Protein AF-A0A2D9QWP2-F1 (afdb_monomer_lite)

Radius of gyration: 15.66 Å; chains: 1; bounding box: 35×34×34 Å

Structure (mmCIF, N/CA/C/O backbone):
data_AF-A0A2D9QWP2-F1
#
_entry.id   AF-A0A2D9QWP2-F1
#
loop_
_atom_site.group_PDB
_atom_site.id
_atom_site.type_symbol
_atom_site.label_atom_id
_atom_site.label_alt_id
_atom_site.label_comp_id
_atom_site.label_asym_id
_atom_site.label_entity_id
_atom_site.label_seq_id
_atom_site.pdbx_PDB_ins_code
_atom_site.Cartn_x
_atom_site.Cartn_y
_atom_site.Cartn_z
_atom_site.occupancy
_atom_site.B_iso_or_equiv
_atom_site.auth_seq_id
_atom_site.auth_comp_id
_atom_site.auth_asym_id
_atom_site.auth_atom_id
_atom_site.pdbx_PDB_model_num
ATOM 1 N N . MET A 1 1 ? -8.986 4.846 -5.001 1.00 83.00 1 MET A N 1
ATOM 2 C CA . MET A 1 1 ? -9.003 3.377 -4.794 1.00 83.00 1 MET A CA 1
ATOM 3 C C . MET A 1 1 ? -7.663 2.951 -4.188 1.00 83.00 1 MET A C 1
ATOM 5 O O . MET A 1 1 ? -6.701 3.686 -4.352 1.00 83.00 1 MET A O 1
ATOM 9 N N . TYR A 1 2 ? -7.555 1.815 -3.482 1.00 88.69 2 TYR A N 1
ATOM 10 C CA . TYR A 1 2 ? -6.269 1.386 -2.882 1.00 88.69 2 TYR A CA 1
ATOM 11 C C . TYR A 1 2 ? -5.169 1.102 -3.921 1.00 88.69 2 TYR A C 1
ATOM 13 O O . TYR A 1 2 ? -3.990 1.245 -3.620 1.00 88.69 2 TYR A O 1
ATOM 21 N N . ILE A 1 3 ? -5.555 0.758 -5.152 1.00 91.12 3 ILE A N 1
ATOM 22 C CA . ILE A 1 3 ? -4.635 0.627 -6.290 1.00 91.12 3 ILE A CA 1
ATOM 23 C C . ILE A 1 3 ? -4.000 1.984 -6.626 1.00 91.12 3 ILE A C 1
ATOM 25 O O . ILE A 1 3 ? -2.787 2.066 -6.766 1.00 91.12 3 ILE A O 1
ATOM 29 N N . ASP A 1 4 ? -4.787 3.063 -6.653 1.00 93.50 4 ASP A N 1
ATOM 30 C CA . ASP A 1 4 ? -4.249 4.405 -6.909 1.00 93.50 4 ASP A CA 1
ATOM 31 C C . ASP A 1 4 ? -3.271 4.830 -5.807 1.00 93.50 4 ASP A C 1
ATOM 33 O O . ASP A 1 4 ? -2.252 5.451 -6.090 1.00 93.50 4 ASP A O 1
ATOM 37 N N . LEU A 1 5 ? -3.566 4.478 -4.548 1.00 92.38 5 LEU A N 1
ATOM 38 C CA . LEU A 1 5 ? -2.676 4.737 -3.414 1.00 92.38 5 LEU A CA 1
ATOM 39 C C . LEU A 1 5 ? -1.351 3.977 -3.573 1.00 92.38 5 LEU A C 1
ATOM 41 O O . LEU A 1 5 ? -0.286 4.566 -3.423 1.00 92.38 5 LEU A O 1
ATOM 45 N N . PHE A 1 6 ? -1.418 2.696 -3.949 1.00 92.25 6 PHE A N 1
ATOM 46 C CA . PHE A 1 6 ? -0.246 1.871 -4.248 1.00 92.25 6 PHE A CA 1
ATOM 47 C C . PHE A 1 6 ? 0.611 2.480 -5.366 1.00 92.25 6 PHE A C 1
ATOM 49 O O . PHE A 1 6 ? 1.826 2.605 -5.218 1.00 92.25 6 PHE A O 1
ATOM 56 N N . ASP A 1 7 ? -0.008 2.879 -6.479 1.00 93.38 7 ASP A N 1
ATOM 57 C CA . ASP A 1 7 ? 0.716 3.440 -7.620 1.00 93.38 7 ASP A CA 1
ATOM 58 C C . ASP A 1 7 ? 1.342 4.797 -7.298 1.00 93.38 7 ASP A C 1
ATOM 60 O O . ASP A 1 7 ? 2.483 5.054 -7.687 1.00 93.38 7 ASP A O 1
ATOM 64 N N . GLN A 1 8 ? 0.640 5.649 -6.547 1.00 93.88 8 GLN A N 1
ATOM 65 C CA . GLN A 1 8 ? 1.171 6.938 -6.109 1.00 93.88 8 GLN A CA 1
ATOM 66 C C . GLN A 1 8 ? 2.355 6.780 -5.158 1.00 93.88 8 GLN A C 1
ATOM 68 O O . GLN A 1 8 ? 3.351 7.488 -5.312 1.00 93.88 8 GLN A O 1
ATOM 73 N N . ASP A 1 9 ? 2.260 5.865 -4.195 1.00 94.31 9 ASP A N 1
ATOM 74 C CA . ASP A 1 9 ? 3.352 5.561 -3.275 1.00 94.31 9 ASP A CA 1
ATOM 75 C C . ASP A 1 9 ? 4.585 5.070 -4.041 1.00 94.31 9 ASP A C 1
ATOM 77 O O . ASP A 1 9 ? 5.685 5.601 -3.879 1.00 94.31 9 ASP A O 1
ATOM 81 N N . ARG A 1 10 ? 4.378 4.148 -4.988 1.00 92.75 10 ARG A N 1
ATOM 82 C CA . ARG A 1 10 ? 5.438 3.613 -5.849 1.00 92.75 10 ARG A CA 1
ATOM 83 C C . ARG A 1 10 ? 6.103 4.682 -6.707 1.00 92.75 10 ARG A C 1
ATOM 85 O O . ARG A 1 10 ? 7.318 4.659 -6.873 1.00 92.75 10 ARG A O 1
ATOM 92 N N . GLN A 1 11 ? 5.330 5.614 -7.258 1.00 93.06 11 GLN A N 1
ATOM 93 C CA . GLN A 1 11 ? 5.867 6.703 -8.077 1.00 93.06 11 GLN A CA 1
ATOM 94 C C . GLN A 1 11 ? 6.645 7.730 -7.248 1.00 93.06 11 GLN A C 1
ATOM 96 O O . GLN A 1 11 ? 7.691 8.200 -7.687 1.00 93.06 11 GLN A O 1
ATOM 101 N N . LYS A 1 12 ? 6.151 8.084 -6.055 1.00 92.00 12 LYS A N 1
ATOM 102 C CA . LYS A 1 12 ? 6.762 9.114 -5.199 1.00 92.00 12 LYS A CA 1
ATOM 103 C C . LYS A 1 12 ? 7.978 8.601 -4.435 1.00 92.00 12 LYS A C 1
ATOM 105 O O . LYS A 1 12 ? 8.944 9.336 -4.256 1.00 92.00 12 LYS A O 1
ATOM 110 N N . LEU A 1 13 ? 7.912 7.359 -3.964 1.00 90.69 13 LEU A N 1
ATOM 111 C CA . LEU A 1 13 ? 8.842 6.780 -2.996 1.00 90.69 13 LEU A CA 1
ATOM 112 C C . LEU A 1 13 ? 9.483 5.485 -3.494 1.00 90.69 13 LEU A C 1
ATOM 114 O O . LEU A 1 13 ? 10.001 4.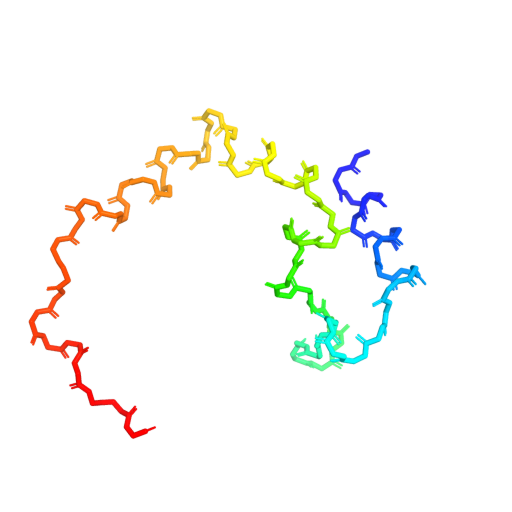728 -2.676 1.00 90.69 13 LEU A O 1
ATOM 118 N N . GLY A 1 14 ? 9.508 5.250 -4.813 1.00 83.06 14 GLY A N 1
ATOM 119 C CA . GLY A 1 14 ? 10.058 4.065 -5.498 1.00 83.06 14 GLY A CA 1
ATOM 120 C C . GLY A 1 14 ? 11.553 3.776 -5.288 1.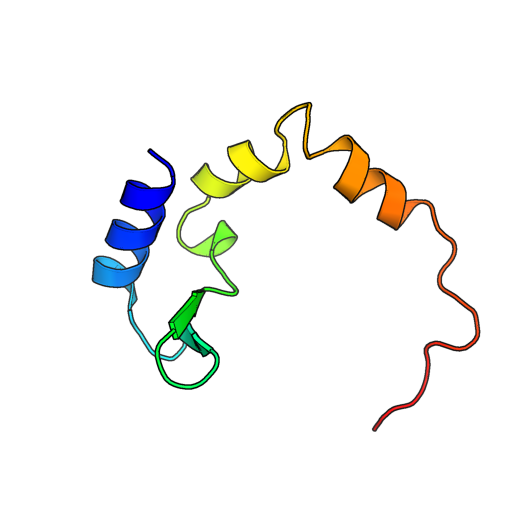00 83.06 14 GLY A C 1
ATOM 121 O O . GLY A 1 14 ? 12.178 3.094 -6.096 1.00 83.06 14 GLY A O 1
ATOM 122 N N . SER A 1 15 ? 12.141 4.301 -4.217 1.00 85.69 15 SER A N 1
ATOM 123 C CA . SER A 1 15 ? 13.460 3.962 -3.715 1.00 85.69 15 SER A CA 1
ATOM 124 C C . SER A 1 15 ? 13.567 2.461 -3.398 1.00 85.69 15 SER A C 1
ATOM 126 O O . SER A 1 15 ? 12.669 1.910 -2.748 1.00 85.69 15 SER A O 1
ATOM 128 N N . PRO A 1 16 ? 14.699 1.814 -3.735 1.00 85.06 16 PRO A N 1
ATOM 129 C CA . PRO A 1 16 ? 14.975 0.413 -3.398 1.00 85.06 16 PRO A CA 1
ATOM 130 C C . PRO A 1 16 ? 14.923 0.088 -1.897 1.00 85.06 16 PRO A C 1
ATOM 132 O O . PRO A 1 16 ? 14.808 -1.079 -1.525 1.00 85.06 16 PRO A O 1
ATOM 135 N N . ASN A 1 17 ? 15.021 1.106 -1.034 1.00 87.00 17 ASN A N 1
ATOM 136 C CA . ASN A 1 17 ? 14.948 0.947 0.421 1.00 87.00 17 ASN A CA 1
ATOM 137 C C . ASN A 1 17 ? 13.526 0.655 0.920 1.00 87.00 17 ASN A C 1
ATOM 139 O O . ASN A 1 17 ? 13.359 0.106 2.003 1.00 87.00 17 ASN A O 1
ATOM 143 N N . LEU A 1 18 ? 12.511 1.055 0.152 1.00 89.94 18 LEU A N 1
ATOM 144 C CA . LEU A 1 18 ? 11.099 0.908 0.510 1.00 89.94 18 LEU A CA 1
ATOM 145 C C . LEU A 1 18 ? 10.417 -0.114 -0.400 1.00 89.94 18 LEU A C 1
ATOM 147 O O . LEU A 1 18 ? 9.652 -0.958 0.068 1.00 89.94 18 LEU A O 1
ATOM 151 N N . TRP A 1 19 ? 10.739 -0.057 -1.692 1.00 92.56 19 TRP A N 1
ATOM 152 C CA . TRP A 1 19 ? 10.180 -0.899 -2.737 1.00 92.56 19 TRP A CA 1
ATOM 153 C C . TRP A 1 19 ? 11.187 -1.960 -3.169 1.00 92.56 19 TRP A C 1
ATOM 155 O O . TRP A 1 19 ? 12.173 -1.675 -3.846 1.00 92.56 19 TRP A O 1
ATOM 165 N N . HIS A 1 20 ? 10.918 -3.207 -2.798 1.00 90.94 20 HIS A N 1
ATOM 166 C CA . HIS A 1 20 ? 11.806 -4.335 -3.050 1.00 90.94 20 HIS A CA 1
ATOM 167 C C . HIS A 1 20 ? 11.303 -5.195 -4.216 1.00 90.94 20 HIS A C 1
ATOM 169 O O . HIS A 1 20 ? 10.088 -5.378 -4.354 1.00 90.94 20 HIS A O 1
ATOM 175 N N . PRO A 1 21 ? 12.201 -5.783 -5.027 1.00 91.88 21 PRO A N 1
ATOM 176 C CA . PRO A 1 21 ? 11.826 -6.796 -6.004 1.00 91.88 21 PRO A CA 1
ATOM 177 C C . PRO A 1 21 ? 11.096 -7.975 -5.355 1.00 91.88 21 PRO A C 1
ATOM 179 O O . PRO A 1 21 ? 11.427 -8.418 -4.253 1.00 91.88 21 PRO A O 1
ATOM 182 N N . PHE A 1 22 ? 10.106 -8.502 -6.063 1.00 91.06 22 PHE A N 1
ATOM 183 C CA . PHE A 1 22 ? 9.357 -9.687 -5.687 1.00 91.06 22 PHE A CA 1
ATOM 184 C C . PHE A 1 22 ? 9.171 -10.583 -6.912 1.00 91.06 22 PHE A C 1
ATOM 186 O O . PHE A 1 22 ? 8.403 -10.285 -7.824 1.00 91.06 22 PHE A O 1
ATOM 193 N N . GLY A 1 23 ? 9.914 -11.686 -6.952 1.00 90.19 23 GLY A N 1
ATOM 194 C CA . GLY A 1 23 ? 10.000 -12.508 -8.156 1.00 90.19 23 GLY A CA 1
ATOM 195 C C . GLY A 1 23 ? 10.600 -11.737 -9.337 1.00 90.19 23 GLY A C 1
ATOM 196 O O . GLY A 1 23 ? 11.372 -10.798 -9.158 1.00 90.19 23 GLY A O 1
ATOM 197 N N . THR A 1 24 ? 10.257 -12.158 -10.554 1.00 91.31 24 THR A N 1
ATOM 198 C CA . THR A 1 24 ? 10.907 -11.665 -11.779 1.00 91.31 24 THR A CA 1
ATOM 199 C C . THR A 1 24 ? 10.366 -10.319 -12.267 1.00 91.31 24 THR A C 1
ATOM 201 O O . THR A 1 24 ? 11.114 -9.544 -12.853 1.00 91.31 24 THR A O 1
ATOM 204 N N . TYR A 1 25 ? 9.081 -10.028 -12.041 1.00 90.56 25 TYR A N 1
ATOM 205 C CA . TYR A 1 25 ? 8.398 -8.885 -12.671 1.00 90.56 25 TYR A CA 1
ATOM 206 C C . TYR A 1 25 ? 7.589 -8.021 -11.701 1.00 90.56 25 TYR A C 1
ATOM 208 O O . TYR A 1 25 ? 6.864 -7.131 -12.142 1.00 90.56 25 TYR A O 1
ATOM 216 N N . GLN A 1 26 ? 7.659 -8.287 -10.396 1.00 90.44 26 GLN A N 1
ATOM 217 C CA . GLN A 1 26 ? 6.872 -7.553 -9.408 1.00 90.44 26 GLN A CA 1
ATOM 218 C C . GLN A 1 26 ? 7.781 -6.835 -8.419 1.00 90.44 26 GLN A C 1
ATOM 220 O O . GLN A 1 26 ? 8.938 -7.201 -8.212 1.00 90.44 26 GLN A O 1
ATOM 225 N N . THR A 1 27 ? 7.236 -5.796 -7.799 1.00 91.69 27 THR A N 1
ATOM 226 C CA . THR A 1 27 ? 7.846 -5.100 -6.671 1.00 91.69 27 THR A CA 1
ATOM 227 C C . THR A 1 27 ? 6.815 -4.964 -5.562 1.00 91.69 27 THR A C 1
ATOM 229 O O . THR A 1 27 ? 5.610 -4.912 -5.816 1.00 91.69 27 THR A O 1
ATOM 232 N N . ARG A 1 28 ? 7.286 -4.936 -4.318 1.00 92.00 28 ARG A N 1
ATOM 233 C CA . ARG A 1 28 ? 6.451 -4.820 -3.120 1.00 92.00 28 ARG A CA 1
ATOM 234 C C . ARG A 1 28 ? 7.002 -3.750 -2.191 1.00 92.00 28 ARG A C 1
ATOM 236 O O . ARG A 1 28 ? 8.218 -3.622 -2.063 1.00 92.00 28 ARG A O 1
ATOM 243 N N . ASN A 1 29 ? 6.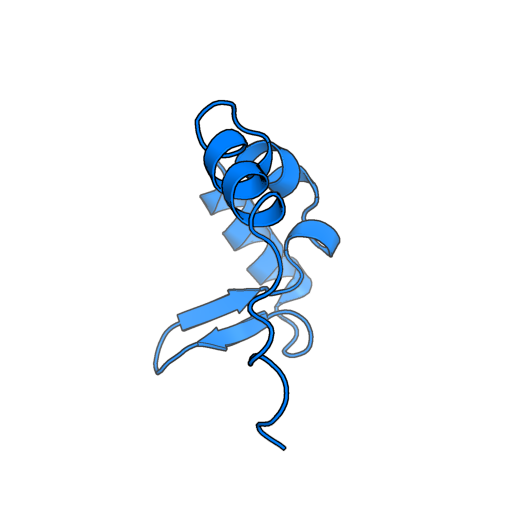114 -3.050 -1.498 1.00 92.81 29 ASN A N 1
ATOM 244 C CA . ASN A 1 29 ? 6.473 -2.171 -0.392 1.00 92.81 29 ASN A CA 1
ATOM 245 C C . ASN A 1 29 ? 6.170 -2.876 0.936 1.00 92.81 29 ASN A C 1
ATOM 247 O O . ASN A 1 29 ? 5.008 -3.120 1.258 1.00 92.81 29 ASN A O 1
ATOM 251 N N . CYS A 1 30 ? 7.208 -3.216 1.703 1.00 88.19 30 CYS A N 1
ATOM 252 C CA . CYS A 1 30 ? 7.055 -3.834 3.031 1.00 88.19 30 CYS A CA 1
ATOM 253 C C . CYS A 1 30 ? 6.789 -2.804 4.143 1.00 88.19 30 CYS A C 1
ATOM 255 O O . CYS A 1 30 ? 6.479 -3.171 5.271 1.00 88.19 30 CYS A O 1
ATOM 257 N N . HIS A 1 31 ? 6.888 -1.518 3.816 1.00 91.31 31 HIS A N 1
ATOM 258 C CA . HIS A 1 31 ? 6.709 -0.370 4.699 1.00 91.31 31 HIS A CA 1
ATOM 259 C C . HIS A 1 31 ? 5.488 0.464 4.280 1.00 91.31 31 HIS A C 1
ATOM 261 O O . HIS A 1 31 ? 5.437 1.674 4.516 1.00 91.31 31 HIS A O 1
ATOM 267 N N . ALA A 1 32 ? 4.492 -0.169 3.650 1.00 90.88 32 ALA A N 1
ATOM 268 C CA . ALA A 1 32 ? 3.313 0.507 3.114 1.00 90.88 32 ALA A CA 1
ATOM 269 C C . ALA A 1 32 ? 2.548 1.302 4.187 1.00 90.88 32 ALA A C 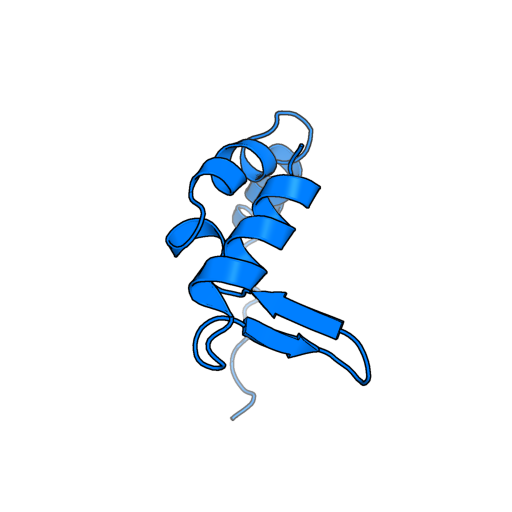1
ATOM 271 O O . ALA A 1 32 ? 2.079 2.393 3.904 1.00 90.88 32 ALA A O 1
ATOM 272 N N . LEU A 1 33 ? 2.490 0.825 5.436 1.00 92.25 33 LEU A N 1
ATOM 273 C CA . LEU A 1 33 ? 1.837 1.553 6.537 1.00 92.25 33 LEU A CA 1
ATOM 274 C C . LEU A 1 33 ? 2.622 2.779 7.027 1.00 92.25 33 LEU A C 1
ATOM 276 O O . LEU A 1 33 ? 2.041 3.667 7.641 1.00 92.25 33 LEU A O 1
ATOM 280 N N . VAL A 1 34 ? 3.931 2.832 6.769 1.00 91.50 34 VAL A N 1
ATOM 281 C CA . VAL A 1 34 ? 4.782 3.986 7.108 1.00 91.50 34 VAL A CA 1
ATOM 282 C C . VAL A 1 34 ? 4.693 5.051 6.018 1.00 91.50 34 VAL A C 1
ATOM 284 O O . VAL A 1 34 ? 4.664 6.243 6.299 1.00 91.50 34 VAL A O 1
ATOM 287 N N . THR A 1 35 ? 4.671 4.604 4.767 1.00 91.88 35 THR A N 1
ATOM 288 C CA . THR A 1 35 ? 4.756 5.455 3.572 1.00 91.88 35 THR A CA 1
ATOM 289 C C . THR A 1 35 ? 3.384 5.930 3.091 1.00 91.88 35 THR A C 1
ATOM 291 O O . THR A 1 35 ? 3.256 7.060 2.626 1.00 91.88 35 THR A O 1
ATOM 294 N N . SER A 1 36 ? 2.353 5.110 3.307 1.00 93.94 36 SER A N 1
ATOM 295 C CA . SER A 1 36 ? 0.949 5.364 2.976 1.00 93.94 36 SER A CA 1
ATOM 296 C C . SER A 1 36 ? 0.017 4.841 4.092 1.00 93.94 36 SER A C 1
ATOM 298 O O . SER A 1 36 ? -0.601 3.777 3.952 1.00 93.94 36 SER A O 1
ATOM 300 N N . PRO A 1 37 ? -0.101 5.559 5.230 1.00 93.12 37 PRO A N 1
ATOM 301 C CA . PRO A 1 37 ? -0.881 5.124 6.396 1.00 93.12 37 PRO A CA 1
ATOM 302 C C . PRO A 1 37 ? -2.362 4.849 6.111 1.00 93.12 37 PRO A C 1
ATOM 304 O O . PRO A 1 37 ? -3.019 4.137 6.864 1.00 93.12 37 PRO A O 1
ATOM 307 N N . GLU A 1 38 ? -2.915 5.362 5.013 1.00 93.50 38 GLU A N 1
ATOM 308 C CA . GLU A 1 38 ? -4.294 5.116 4.595 1.00 93.50 38 GLU A CA 1
ATOM 309 C C . GLU A 1 38 ? -4.575 3.628 4.329 1.00 93.50 38 GLU A C 1
ATOM 311 O O . GLU A 1 38 ? -5.730 3.203 4.436 1.00 93.50 38 GLU A O 1
ATOM 316 N N . PHE A 1 39 ? -3.543 2.816 4.057 1.00 92.12 39 PHE A N 1
ATOM 317 C CA . PHE A 1 39 ? -3.667 1.356 3.986 1.00 92.12 39 PHE A CA 1
ATOM 318 C C . PHE A 1 39 ? -4.104 0.714 5.309 1.00 92.12 39 PHE A C 1
ATOM 320 O O . PHE A 1 39 ? -4.684 -0.371 5.280 1.00 92.12 39 PHE A O 1
ATOM 327 N N . ASP A 1 40 ? -3.918 1.374 6.455 1.00 91.94 40 ASP A N 1
ATOM 328 C CA . ASP A 1 40 ? -4.400 0.887 7.755 1.00 91.94 40 ASP A CA 1
ATOM 329 C C . ASP A 1 40 ? -5.920 0.644 7.739 1.00 91.94 40 ASP A C 1
ATOM 331 O O . ASP A 1 40 ? -6.408 -0.338 8.298 1.00 91.94 40 ASP A O 1
ATOM 335 N N . ARG A 1 41 ? -6.677 1.447 6.979 1.00 91.12 41 ARG A N 1
ATOM 336 C CA . ARG A 1 41 ? -8.129 1.260 6.815 1.00 91.12 41 ARG A CA 1
ATOM 337 C C . ARG A 1 41 ? -8.494 -0.048 6.116 1.00 91.12 41 ARG A C 1
ATOM 339 O O . ARG A 1 41 ? -9.569 -0.586 6.373 1.00 91.12 41 ARG A O 1
ATOM 346 N N . LEU A 1 42 ? -7.629 -0.559 5.238 1.00 89.38 42 LEU A N 1
ATOM 347 C CA . LEU A 1 42 ? -7.831 -1.857 4.595 1.00 89.38 42 LEU A CA 1
ATOM 348 C C . LEU A 1 42 ? -7.624 -2.991 5.601 1.00 89.38 42 LEU A C 1
ATOM 350 O O . LEU A 1 42 ? -8.413 -3.932 5.630 1.00 89.38 42 LEU A O 1
ATOM 354 N N . LEU A 1 43 ? -6.593 -2.881 6.441 1.00 87.50 43 LEU A N 1
ATOM 355 C CA . LEU A 1 43 ? -6.281 -3.882 7.463 1.00 87.50 43 LEU A CA 1
ATOM 356 C C . LEU A 1 43 ? -7.349 -3.926 8.558 1.00 87.50 43 LEU A C 1
ATOM 358 O O . LEU A 1 43 ? -7.764 -5.004 8.973 1.00 87.50 43 LEU A O 1
ATOM 362 N N . ARG A 1 44 ? -7.854 -2.760 8.971 1.00 90.06 44 ARG A N 1
ATOM 363 C CA . ARG A 1 44 ? -8.931 -2.630 9.966 1.00 90.06 44 ARG A CA 1
ATOM 364 C C . ARG A 1 44 ? -10.331 -2.834 9.397 1.00 90.06 44 ARG A C 1
ATOM 366 O O . ARG A 1 44 ? -11.317 -2.623 10.101 1.00 90.06 44 ARG A O 1
ATOM 373 N N . HIS A 1 45 ? -10.450 -3.214 8.128 1.00 92.00 45 HIS A N 1
ATOM 374 C CA . HIS A 1 45 ? -11.752 -3.485 7.541 1.00 92.00 45 HIS A CA 1
ATOM 375 C C . HIS A 1 45 ? -12.428 -4.642 8.289 1.00 92.00 45 HIS A C 1
ATOM 377 O O . HIS A 1 45 ? -11.783 -5.648 8.572 1.00 92.00 45 HIS A O 1
ATOM 383 N N . ALA A 1 46 ? -13.733 -4.541 8.560 1.00 90.44 46 ALA A N 1
ATOM 384 C CA . ALA A 1 46 ? -14.468 -5.520 9.375 1.00 90.44 46 ALA A CA 1
ATOM 385 C C . ALA A 1 46 ? -14.374 -6.967 8.850 1.00 90.44 46 ALA A C 1
ATOM 387 O O . ALA A 1 46 ? -14.442 -7.914 9.622 1.00 90.44 46 ALA A O 1
ATOM 388 N N . ASN A 1 47 ? -14.168 -7.139 7.541 1.00 91.00 47 ASN A N 1
ATOM 389 C CA . ASN A 1 47 ? -13.987 -8.456 6.914 1.00 91.00 47 ASN A CA 1
ATOM 390 C C . ASN A 1 47 ? -12.535 -8.963 6.919 1.00 91.00 47 ASN A C 1
ATOM 392 O O . ASN A 1 47 ? -12.297 -10.080 6.482 1.00 91.00 47 ASN A O 1
ATOM 396 N N . VAL A 1 48 ? -11.562 -8.143 7.314 1.00 87.88 48 VAL A N 1
ATOM 397 C CA . VAL A 1 48 ? -10.127 -8.475 7.302 1.00 87.88 48 VAL A CA 1
ATOM 398 C C . VAL A 1 48 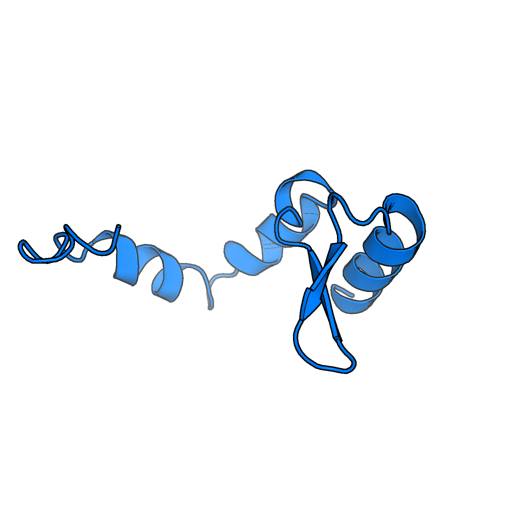? -9.601 -8.575 8.728 1.00 87.88 48 VAL A C 1
ATOM 400 O O . VAL A 1 48 ? -8.943 -9.558 9.062 1.00 87.88 48 VAL A O 1
ATOM 403 N N . LEU A 1 49 ? -9.948 -7.604 9.576 1.00 87.62 49 LEU A N 1
ATOM 404 C CA . LEU A 1 49 ? -9.454 -7.486 10.944 1.00 87.62 49 LEU A CA 1
ATOM 405 C C . LEU A 1 49 ? -9.635 -8.770 11.777 1.00 87.62 49 LEU A C 1
ATOM 407 O O . LEU A 1 49 ? -8.640 -9.210 12.351 1.00 87.62 49 LEU A O 1
ATOM 411 N N . PRO A 1 50 ? -10.798 -9.463 11.758 1.00 89.50 50 PRO A N 1
ATOM 412 C CA . PRO A 1 50 ? -10.958 -10.702 12.520 1.00 89.50 50 PRO A CA 1
ATOM 413 C C . PRO A 1 50 ? -9.960 -11.799 12.131 1.00 89.50 50 PRO A C 1
ATOM 415 O O . PRO A 1 50 ? -9.570 -12.599 12.970 1.00 89.50 50 PRO A O 1
ATOM 418 N N . PHE A 1 51 ? -9.515 -11.848 10.871 1.00 85.75 51 PHE A N 1
ATOM 419 C CA . PHE A 1 51 ? -8.541 -12.844 10.409 1.00 85.75 51 PHE A CA 1
ATOM 420 C C . PHE A 1 51 ? -7.101 -12.502 10.802 1.00 85.75 51 PHE A C 1
ATOM 422 O O . PHE A 1 51 ? -6.264 -13.402 10.891 1.00 85.75 51 PHE A O 1
ATOM 429 N N . ILE A 1 52 ? -6.806 -11.215 11.001 1.00 83.94 52 ILE A N 1
ATOM 430 C CA . ILE A 1 52 ? -5.513 -10.752 11.508 1.00 83.94 52 ILE A CA 1
ATOM 431 C C . ILE A 1 52 ? -5.433 -11.063 13.004 1.00 83.94 52 ILE A C 1
ATOM 433 O O . ILE A 1 52 ? -4.503 -11.739 13.431 1.00 83.94 52 ILE A O 1
ATOM 437 N N . GLU A 1 53 ? -6.444 -10.656 13.772 1.00 82.50 53 GLU A N 1
ATOM 438 C CA . GLU A 1 53 ? -6.491 -10.840 15.229 1.00 82.50 53 GLU A CA 1
ATOM 439 C C . GLU A 1 53 ? -6.601 -12.320 15.628 1.00 82.50 53 GLU A C 1
ATOM 441 O O . GLU A 1 53 ? -5.938 -12.758 16.563 1.00 82.50 53 GLU A O 1
ATOM 446 N N . PHE A 1 54 ? -7.326 -13.145 14.858 1.00 73.38 54 PHE A N 1
ATOM 447 C CA . PHE A 1 54 ? -7.391 -14.596 15.089 1.00 73.38 54 PHE A CA 1
ATOM 448 C C . PHE A 1 54 ? -6.011 -15.279 15.072 1.00 73.38 54 PHE A C 1
ATOM 450 O O . PHE A 1 54 ? -5.825 -16.326 15.693 1.00 73.38 54 PHE A O 1
ATOM 457 N N . ARG A 1 55 ? -5.029 -14.712 14.360 1.00 59.56 55 ARG A N 1
ATOM 458 C CA . ARG A 1 55 ? -3.659 -15.239 14.353 1.00 59.56 55 ARG A CA 1
ATOM 459 C C . ARG A 1 55 ? -2.859 -14.859 15.596 1.00 59.56 55 ARG A C 1
ATOM 461 O O . ARG A 1 55 ? -1.938 -15.600 15.926 1.00 59.56 55 ARG A O 1
ATOM 468 N N . GLU A 1 56 ? -3.176 -13.750 16.259 1.00 59.69 56 GLU A N 1
ATOM 469 C CA . GLU A 1 56 ? -2.445 -13.302 17.452 1.00 59.69 56 GLU A CA 1
ATOM 470 C C . GLU A 1 56 ? -2.825 -14.103 18.708 1.00 59.69 56 GLU A C 1
ATOM 472 O O . GLU A 1 56 ? -1.978 -14.314 19.572 1.00 59.69 56 GLU A O 1
ATOM 477 N N . ASP A 1 57 ? -4.045 -14.647 18.764 1.00 59.75 57 ASP A N 1
ATOM 478 C CA . ASP A 1 57 ? -4.530 -15.488 19.874 1.00 59.75 57 ASP A CA 1
ATOM 479 C C . ASP A 1 57 ? -4.050 -16.955 19.818 1.00 59.75 57 ASP A C 1
ATOM 481 O O . ASP A 1 57 ? -4.419 -17.785 20.656 1.00 59.75 57 ASP A O 1
ATOM 485 N N . GLN A 1 58 ? -3.220 -17.321 18.838 1.00 60.72 58 GLN A N 1
ATOM 486 C CA . GLN A 1 58 ? -2.563 -18.627 18.826 1.00 60.72 58 GLN A CA 1
ATOM 487 C C . GLN A 1 58 ? -1.271 -18.555 19.654 1.00 60.72 58 GLN A C 1
ATOM 489 O O . GLN A 1 58 ? -0.388 -17.762 19.319 1.00 60.72 58 GLN A O 1
ATOM 494 N N . PRO A 1 59 ? -1.099 -19.383 20.706 1.00 55.66 59 PRO A N 1
ATOM 495 C CA . PRO A 1 59 ? 0.161 -19.421 21.433 1.00 55.66 59 PRO A CA 1
ATOM 496 C C . PRO A 1 59 ? 1.283 -19.759 20.451 1.00 55.66 59 PRO A C 1
ATOM 498 O O . PRO A 1 59 ? 1.166 -20.711 19.672 1.00 55.66 59 PRO A O 1
ATOM 501 N N . ALA A 1 60 ? 2.362 -18.969 20.474 1.00 60.59 60 ALA A N 1
ATOM 502 C CA . ALA A 1 60 ? 3.546 -19.238 19.672 1.00 60.59 60 ALA A CA 1
ATOM 503 C C . ALA A 1 60 ? 3.942 -20.707 19.860 1.00 60.59 60 ALA A C 1
ATOM 505 O O . ALA A 1 60 ? 4.137 -21.168 20.988 1.00 60.59 60 ALA A O 1
ATOM 506 N N . SER A 1 61 ? 4.004 -21.459 18.757 1.00 55.03 61 SER A N 1
ATOM 507 C CA . SER A 1 61 ? 4.406 -22.860 18.810 1.00 55.03 61 SER A CA 1
ATOM 508 C C . SER A 1 61 ? 5.769 -22.949 19.507 1.00 55.03 61 SER A C 1
ATOM 510 O O . SER A 1 61 ? 6.701 -22.264 19.068 1.00 55.03 61 SER A O 1
ATOM 512 N N . PRO A 1 62 ? 5.931 -23.790 20.548 1.00 55.22 62 PRO A N 1
ATOM 513 C CA . PRO A 1 62 ? 7.174 -23.890 21.317 1.00 55.22 62 PRO A CA 1
ATOM 514 C C . PRO A 1 62 ? 8.392 -24.334 20.483 1.00 55.22 62 PRO A C 1
ATOM 516 O O . PRO A 1 62 ? 9.508 -24.320 20.989 1.00 55.22 62 PRO A O 1
ATOM 519 N N . ASN A 1 63 ? 8.199 -24.678 19.204 1.00 54.31 63 ASN A N 1
ATOM 520 C CA . ASN A 1 63 ? 9.249 -25.106 18.280 1.00 54.31 63 ASN A CA 1
ATOM 521 C C . ASN A 1 63 ? 9.642 -24.057 17.225 1.00 54.31 63 ASN A C 1
ATOM 523 O O . ASN A 1 63 ? 10.298 -24.403 16.249 1.00 54.31 63 ASN A O 1
ATOM 527 N N . SER A 1 64 ? 9.268 -22.784 17.381 1.00 57.31 64 SER A N 1
ATOM 528 C CA . SER A 1 64 ? 9.706 -21.720 16.457 1.00 57.31 64 SER A CA 1
ATOM 529 C C . SER A 1 64 ? 10.916 -20.951 16.991 1.00 57.31 64 SER A C 1
ATOM 531 O O . SER A 1 64 ? 10.913 -19.727 17.053 1.00 57.31 64 SER A O 1
ATOM 533 N N . VAL A 1 65 ? 11.966 -21.676 17.377 1.00 53.88 65 VAL A N 1
ATOM 534 C CA . VAL A 1 65 ? 13.327 -21.132 17.389 1.00 53.88 65 VAL A CA 1
ATOM 535 C C . VAL A 1 65 ? 14.210 -22.066 16.568 1.00 53.88 65 VAL A C 1
ATOM 537 O O . VAL A 1 65 ? 14.121 -23.283 16.703 1.00 53.88 65 VAL A O 1
ATOM 540 N N . SER A 1 66 ? 15.058 -21.437 15.748 1.00 44.41 66 SER A N 1
ATOM 541 C CA . SER A 1 66 ? 16.116 -21.979 14.885 1.00 44.41 66 SER A CA 1
ATOM 542 C C . SER A 1 66 ? 15.751 -22.229 13.422 1.00 44.41 66 SER A C 1
ATOM 544 O O . SER A 1 66 ? 15.573 -23.362 12.990 1.00 44.41 66 SER A O 1
ATOM 546 N N . VAL A 1 67 ? 15.861 -21.165 12.622 1.00 41.25 67 VAL A N 1
ATOM 547 C CA . VAL A 1 67 ? 16.803 -21.184 11.493 1.00 41.25 67 VAL A CA 1
ATOM 548 C C . VAL A 1 67 ? 17.615 -19.884 11.561 1.00 41.25 67 VAL A C 1
A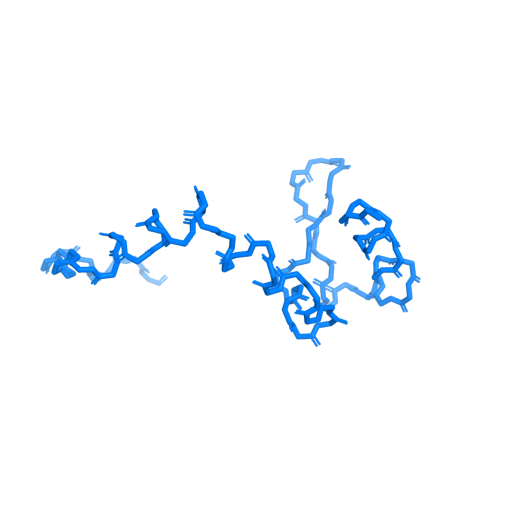TOM 550 O O . VAL A 1 67 ? 17.037 -18.807 11.479 1.00 41.25 67 VAL A O 1
ATOM 553 N N . ILE A 1 68 ? 18.909 -20.073 11.850 1.00 43.94 68 ILE A N 1
ATOM 554 C CA . ILE A 1 68 ? 20.110 -19.222 11.689 1.00 43.94 68 ILE A CA 1
ATOM 555 C C . ILE A 1 68 ? 19.913 -17.790 11.177 1.00 43.94 68 ILE A C 1
ATOM 557 O O . ILE A 1 68 ? 19.407 -17.631 10.045 1.00 43.94 68 ILE A O 1
#

Foldseek 3Di:
DVVVLVVVLCVPPVDCVQWPDDPDPDIDGPCCCVSPVVCVCVCPPPVRVVVVVVVVPDPDDPPPDDDD

pLDDT: mean 82.66, std 15.05, range [41.25, 94.31]

Sequence (68 aa):
MYIDLFDQDRQKLGSPNLWHPFGTYQTRNCHALVTSPEFDRLLRHANVLPFIEFREDQPASPNSVSVI

Secondary structure (DSSP, 8-state):
-HHHHHHHHHHHH--TTTEEEETTTEEEETTHHHH-GGGHHHHTSTTTHHHHHHHHTSPPPTT-----